Protein AF-A0A372JE73-F1 (afdb_monomer_lite)

InterPro domains:
  IPR000792 Transcription regulator LuxR, C-terminal [PF00196] (32-86)
  IPR000792 Transcription regulator LuxR, C-terminal [PR00038] (32-46)
  IPR000792 Transcription regulator LuxR, C-terminal [PR00038] (46-62)
  IPR000792 Transcription regulator LuxR, C-terminal [PR00038] (62-74)
  IPR000792 Transcription regulator LuxR, C-terminal [PS00622] (46-73)
  IPR000792 Transcription regulator LuxR, C-terminal [PS50043] (25-90)
  IPR000792 Transcription regulator LuxR, C-terminal [SM00421] (29-86)
  IPR000792 Transcription regulator LuxR, C-terminal [cd06170] (32-88)
  IPR016032 Signal transduction response regulator, C-terminal effector [SSF46894] (15-93)
  IPR036388 Winged helix-like DNA-binding domain superfamily [G3DSA:1.10.10.10] (5-90)
  IPR0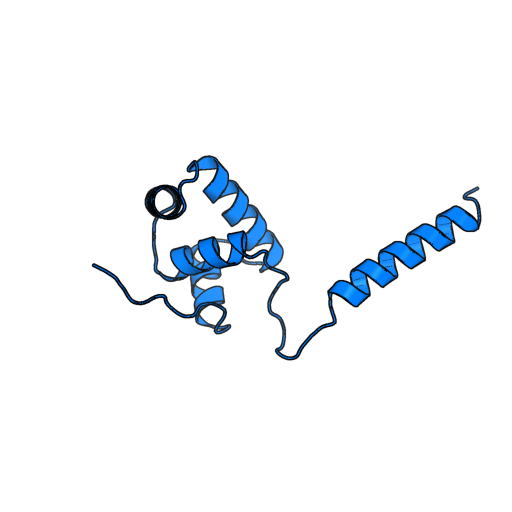39420 Transcriptional regulatory protein WalR-like [PTHR43214] (3-91)

Secondary structure (DSSP, 8-state):
---HHHHHHHHHHHHHHHHTT-SSSSTT-----HHHHHHHHHHHTT--HHHHHHHTT--HHHHHHHHHHHHHHHT-SSHHHHHHHHHHTT---------

Sequence (99 aa):
PFSPRALRRLVEQAVAARDARTAGPDASAPDLTDREREVLALVAAGLANAEIAARLHLGVTTVKTHLASLLTKTGCQNRVQLAVHAARNDLVDVLPDDR

Radius of gyration: 17.39 Å; chains: 1; bounding box: 32×27×60 Å

Organism: NCBI:txid2293572

Foldseek 3Di:
DDDPVVVVVVVVVVVVVVVVVDPDDDPDDFPDDPLLLLLLLVLLVVDDLVVSCVVVVHDSVVSVVSVVVQCVRNVPPDSVSSSVSCVVRVSYPNPPDPD

Structure (mmCIF, N/CA/C/O backbone):
data_AF-A0A372JE73-F1
#
_entry.id   AF-A0A372JE73-F1
#
loop_
_atom_site.group_PDB
_atom_site.id
_atom_site.type_symbol
_atom_site.label_atom_id
_atom_site.label_alt_id
_atom_site.label_comp_id
_atom_site.label_asym_id
_atom_site.label_entity_id
_atom_site.label_seq_id
_atom_site.pdbx_PDB_ins_code
_atom_site.Cartn_x
_atom_site.Cartn_y
_atom_site.Cartn_z
_atom_site.occupancy
_atom_site.B_iso_or_equiv
_atom_site.auth_seq_id
_atom_site.auth_comp_id
_atom_site.auth_asym_id
_atom_site.auth_atom_id
_atom_site.pdbx_PDB_model_num
ATOM 1 N N . PRO A 1 1 ? -14.773 13.310 36.669 1.00 55.00 1 PRO A N 1
ATOM 2 C CA . PRO A 1 1 ? -15.496 12.036 36.434 1.00 55.00 1 PRO A CA 1
ATOM 3 C C . PRO A 1 1 ? -16.273 12.097 35.111 1.00 55.00 1 PRO A C 1
ATOM 5 O O . PRO A 1 1 ? -17.041 13.029 34.893 1.00 55.00 1 PRO A O 1
ATOM 8 N N . PHE A 1 2 ? -15.997 11.173 34.190 1.00 48.78 2 PHE A N 1
ATOM 9 C CA . PHE A 1 2 ? -16.591 11.168 32.851 1.00 48.78 2 PHE A CA 1
ATOM 10 C C . PHE A 1 2 ? -18.109 10.948 32.912 1.00 48.78 2 PHE A C 1
ATOM 12 O O . PHE A 1 2 ? -18.599 10.123 33.680 1.00 48.78 2 PHE A O 1
ATOM 19 N N . SER A 1 3 ? -18.860 11.706 32.113 1.00 63.41 3 SER A N 1
ATOM 20 C CA . SER A 1 3 ? -20.322 11.653 32.093 1.00 63.41 3 SER A CA 1
ATOM 21 C C . SER A 1 3 ? -20.813 10.352 31.431 1.00 63.41 3 SER A C 1
ATOM 23 O O . SER A 1 3 ? -20.258 9.960 30.401 1.00 63.41 3 SER A O 1
ATOM 25 N N . PRO A 1 4 ? -21.902 9.720 31.910 1.00 62.09 4 PRO A N 1
ATOM 26 C CA . PRO A 1 4 ? -22.417 8.450 31.371 1.00 62.09 4 PRO A CA 1
ATOM 27 C C . PRO A 1 4 ? -22.703 8.466 29.860 1.00 62.09 4 PRO A C 1
ATOM 29 O O . PRO A 1 4 ? -22.587 7.452 29.176 1.00 62.09 4 PRO A O 1
ATOM 32 N N . ARG A 1 5 ? -23.033 9.641 29.309 1.00 52.59 5 ARG A N 1
ATOM 33 C CA . ARG A 1 5 ? -23.262 9.830 27.870 1.00 52.59 5 ARG A CA 1
ATOM 34 C C . ARG A 1 5 ? -21.981 9.811 27.031 1.00 52.59 5 ARG A C 1
ATOM 36 O O . ARG A 1 5 ? -22.028 9.369 25.888 1.00 52.59 5 ARG A O 1
ATOM 43 N N . ALA A 1 6 ? -20.851 10.244 27.591 1.00 59.50 6 ALA A N 1
ATOM 44 C CA . ALA A 1 6 ? -19.558 10.208 26.910 1.00 59.50 6 ALA A CA 1
ATOM 45 C C . ALA A 1 6 ? -19.032 8.770 26.802 1.00 59.50 6 ALA A C 1
ATOM 47 O O . ALA A 1 6 ? -18.542 8.371 25.749 1.00 59.50 6 ALA A O 1
ATOM 48 N N . LEU A 1 7 ? -19.229 7.968 27.856 1.00 62.88 7 LEU A N 1
ATOM 49 C CA . LEU A 1 7 ? -18.896 6.545 27.832 1.00 62.88 7 LEU A CA 1
ATOM 50 C C . LEU A 1 7 ? -19.745 5.793 26.798 1.00 62.88 7 LEU A C 1
ATOM 52 O O . LEU A 1 7 ? -19.213 5.021 26.008 1.00 62.88 7 LEU A O 1
ATOM 56 N N . ARG A 1 8 ? -21.052 6.073 26.745 1.00 60.88 8 ARG A N 1
ATOM 57 C CA . ARG A 1 8 ? -21.954 5.450 25.771 1.00 60.88 8 ARG A CA 1
ATOM 58 C C . ARG A 1 8 ? -21.578 5.783 24.325 1.00 60.88 8 AR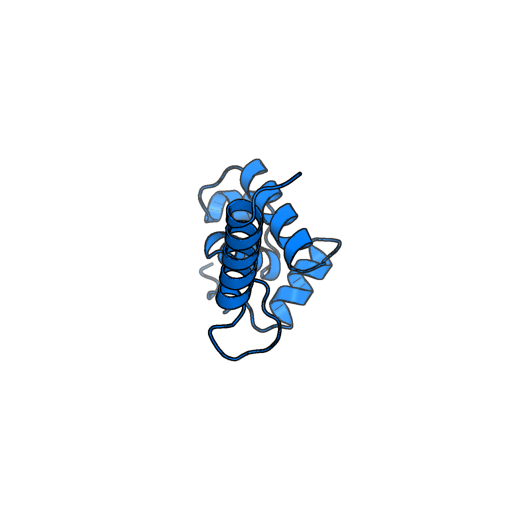G A C 1
ATOM 60 O O . ARG A 1 8 ? -21.538 4.873 23.509 1.00 60.88 8 ARG A O 1
ATOM 67 N N . ARG A 1 9 ? -21.210 7.037 24.027 1.00 58.44 9 ARG A N 1
ATOM 68 C CA . ARG A 1 9 ? -20.727 7.413 22.686 1.00 58.44 9 ARG A CA 1
ATOM 69 C C . ARG A 1 9 ? -19.439 6.698 22.292 1.00 58.44 9 ARG A C 1
ATOM 71 O O . ARG A 1 9 ? -19.312 6.304 21.142 1.00 58.44 9 ARG A O 1
ATOM 78 N N . LEU A 1 10 ? -18.507 6.506 23.226 1.00 64.25 10 LEU A N 1
ATOM 79 C CA . LEU A 1 10 ? -17.272 5.766 22.950 1.00 64.25 10 LEU A CA 1
ATOM 80 C C . LEU A 1 10 ? -17.545 4.284 22.676 1.00 64.25 10 LEU A C 1
ATOM 82 O O . LEU A 1 10 ? -16.923 3.706 21.791 1.00 64.25 10 LEU A O 1
ATOM 86 N N . VAL A 1 11 ? -18.503 3.683 23.384 1.00 68.81 11 VAL A N 1
ATOM 87 C CA . VAL A 1 11 ? -18.936 2.302 23.128 1.00 68.81 11 VAL A CA 1
ATOM 88 C C . VAL A 1 11 ? -19.666 2.197 21.787 1.00 68.81 11 VAL A C 1
ATOM 90 O O . VAL A 1 11 ? -19.348 1.311 21.006 1.00 68.81 11 VAL A O 1
ATOM 93 N N . GLU A 1 12 ? -20.576 3.121 21.471 1.00 62.06 12 GLU A N 1
ATOM 94 C CA . GLU A 1 12 ? -21.289 3.162 20.183 1.00 62.06 12 GLU A CA 1
ATOM 95 C C . GLU A 1 12 ? -20.316 3.363 19.004 1.00 62.06 12 GLU A C 1
ATOM 97 O O . GLU A 1 12 ? -20.426 2.673 17.994 1.00 62.06 12 GLU A O 1
ATOM 102 N N . GLN A 1 13 ? -19.295 4.217 19.154 1.00 57.66 13 GLN A N 1
ATOM 103 C CA . GLN A 1 13 ? -18.222 4.378 18.163 1.00 57.66 13 GLN A CA 1
ATOM 104 C C . GLN A 1 13 ? -17.324 3.136 18.057 1.00 57.66 13 GLN A C 1
ATOM 106 O O . GLN A 1 13 ? -16.923 2.762 16.956 1.00 57.66 13 GLN A O 1
ATOM 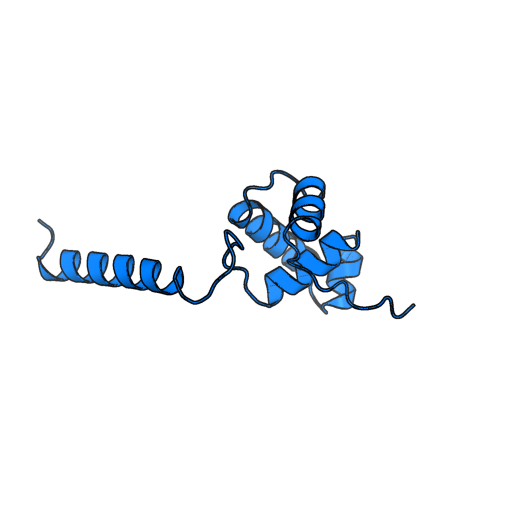111 N N . ALA A 1 14 ? -17.031 2.464 19.173 1.00 55.25 14 ALA A N 1
ATOM 112 C CA . ALA A 1 14 ? -16.243 1.233 19.179 1.00 55.25 14 ALA A CA 1
ATOM 113 C C . ALA A 1 14 ? -16.999 0.040 18.571 1.00 55.25 14 ALA A C 1
ATOM 115 O O . ALA A 1 14 ? -16.371 -0.827 17.964 1.00 55.25 14 ALA A O 1
ATOM 116 N N . VAL A 1 15 ? -18.327 -0.004 18.712 1.00 56.62 15 VAL A N 1
ATOM 117 C CA . VAL A 1 15 ? -19.196 -1.016 18.095 1.00 56.62 15 VAL A CA 1
ATOM 118 C C . VAL A 1 15 ? -19.386 -0.729 16.603 1.00 56.62 15 VAL A C 1
ATOM 120 O O . VAL A 1 15 ? -19.204 -1.639 15.807 1.00 56.62 15 VAL A O 1
ATOM 123 N N . ALA A 1 16 ? -19.574 0.527 16.186 1.00 53.50 16 ALA A N 1
ATOM 124 C CA . ALA A 1 16 ? -19.605 0.889 14.762 1.00 53.50 16 ALA A CA 1
ATOM 125 C C . ALA A 1 16 ? -18.269 0.590 14.044 1.00 53.50 16 ALA A C 1
ATOM 127 O O . ALA A 1 16 ? -18.254 0.087 12.923 1.00 53.50 16 ALA A O 1
ATOM 128 N N . ALA A 1 17 ? -17.133 0.796 14.721 1.00 51.34 17 ALA A N 1
ATOM 129 C CA . ALA A 1 17 ? -15.814 0.366 14.243 1.00 51.34 17 ALA A CA 1
ATOM 130 C C . ALA A 1 17 ? -15.604 -1.167 14.293 1.00 51.34 17 ALA A C 1
ATOM 132 O O . ALA A 1 17 ? -14.601 -1.685 13.797 1.00 51.34 17 ALA A O 1
ATOM 133 N N . ARG A 1 18 ? -16.493 -1.926 14.946 1.00 45.25 18 ARG A N 1
ATOM 134 C CA . ARG A 1 18 ? -16.541 -3.398 14.875 1.00 45.25 18 ARG A CA 1
ATOM 135 C C . ARG A 1 18 ? -17.466 -3.878 13.760 1.00 45.25 18 ARG A C 1
ATOM 137 O O . ARG A 1 18 ? -17.092 -4.837 13.106 1.00 45.25 18 ARG A O 1
ATOM 144 N N . ASP A 1 19 ? -18.569 -3.191 13.486 1.00 38.19 19 ASP A N 1
ATOM 145 C CA . ASP A 1 19 ? -19.500 -3.573 12.415 1.00 38.19 19 ASP A CA 1
ATOM 146 C C . ASP A 1 19 ? -18.971 -3.251 11.005 1.00 38.19 19 ASP A C 1
ATOM 148 O O . ASP A 1 19 ? -19.234 -3.994 10.064 1.00 38.19 19 ASP A O 1
ATOM 152 N N . ALA A 1 20 ? -18.107 -2.239 10.851 1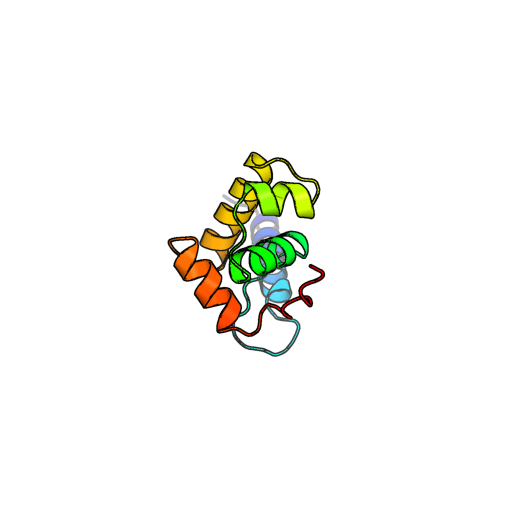.00 46.03 20 ALA A N 1
ATOM 153 C CA . ALA A 1 20 ? -17.333 -2.051 9.614 1.00 46.03 20 ALA A CA 1
ATOM 154 C C . ALA A 1 20 ? -16.310 -3.184 9.349 1.00 46.03 20 ALA A C 1
ATOM 156 O O . ALA A 1 20 ? -15.775 -3.282 8.252 1.00 46.03 20 ALA A O 1
ATOM 157 N N . ARG A 1 21 ? -16.042 -4.061 10.334 1.00 44.44 21 ARG A N 1
ATOM 158 C CA . ARG A 1 21 ? -15.155 -5.233 10.194 1.00 44.44 21 ARG A CA 1
ATOM 159 C C . ARG A 1 21 ? -15.885 -6.531 9.816 1.00 44.44 21 ARG A C 1
ATOM 161 O O . ARG A 1 21 ? -15.218 -7.557 9.728 1.00 44.44 21 ARG A O 1
ATOM 168 N N . THR A 1 22 ? -17.210 -6.540 9.630 1.00 37.78 22 THR A N 1
ATOM 169 C CA . THR A 1 22 ? -17.988 -7.800 9.559 1.00 37.78 22 THR A CA 1
ATOM 170 C C . THR A 1 22 ? -18.901 -7.977 8.337 1.00 37.78 22 THR A C 1
ATOM 172 O O . THR A 1 22 ? -19.739 -8.878 8.344 1.00 37.78 22 THR A O 1
ATOM 175 N N . ALA A 1 23 ? -18.726 -7.228 7.244 1.00 41.88 23 ALA A N 1
ATOM 176 C CA . ALA A 1 23 ? -19.482 -7.467 6.007 1.00 41.88 23 ALA A CA 1
ATOM 177 C C . ALA A 1 23 ? -18.688 -8.275 4.950 1.00 41.88 23 ALA A C 1
ATOM 179 O O . ALA A 1 23 ? -17.956 -7.698 4.155 1.00 41.88 23 ALA A O 1
ATOM 180 N N . GLY A 1 24 ? -18.916 -9.597 4.895 1.00 35.88 24 GLY A N 1
ATOM 181 C CA . GLY A 1 24 ? -18.731 -10.437 3.690 1.00 35.88 24 GLY A CA 1
ATOM 182 C C . GLY A 1 24 ? -17.529 -11.403 3.679 1.00 35.88 24 GLY A C 1
ATOM 183 O O . GLY A 1 24 ? -16.491 -11.068 4.236 1.00 35.88 24 GLY A O 1
ATOM 184 N N . PRO A 1 25 ? -17.661 -12.618 3.101 1.00 45.88 25 PRO A N 1
ATOM 185 C CA . PRO A 1 25 ? -16.876 -13.790 3.474 1.00 45.88 25 PRO A CA 1
ATOM 186 C C . PRO A 1 25 ? -15.626 -13.952 2.607 1.00 45.88 25 PRO A C 1
ATOM 188 O O . PRO A 1 25 ? -15.731 -14.395 1.477 1.00 45.88 25 PRO A O 1
ATOM 191 N N . ASP A 1 26 ? -14.460 -13.630 3.157 1.00 40.16 26 ASP A N 1
ATOM 192 C CA . ASP A 1 26 ? -13.221 -14.389 2.967 1.00 40.16 26 ASP A CA 1
ATOM 193 C C . ASP A 1 26 ? -12.208 -13.915 4.015 1.00 40.16 26 ASP A C 1
ATOM 195 O O . ASP A 1 26 ? -12.117 -12.737 4.367 1.00 40.16 26 ASP A O 1
ATOM 199 N N . ALA A 1 27 ? -11.517 -14.862 4.633 1.00 42.47 27 ALA A N 1
ATOM 200 C CA . ALA A 1 27 ? -10.701 -14.617 5.808 1.00 42.47 27 ALA A CA 1
ATOM 201 C C . ALA A 1 27 ? -9.564 -13.603 5.543 1.00 42.47 27 ALA A C 1
ATOM 203 O O . ALA A 1 27 ? -8.724 -13.805 4.676 1.00 42.47 27 ALA A O 1
ATOM 204 N N . SER A 1 28 ? -9.465 -12.574 6.394 1.00 46.56 28 SER A N 1
ATOM 205 C CA . SER A 1 28 ? -8.243 -11.774 6.619 1.00 46.56 28 SER A CA 1
ATOM 206 C C . SER A 1 28 ? -7.721 -10.870 5.488 1.00 46.56 28 SER A C 1
ATOM 208 O O . SER A 1 28 ? -6.536 -10.540 5.474 1.00 46.56 28 SER A O 1
ATOM 210 N N . ALA A 1 29 ? -8.569 -10.348 4.602 1.00 54.19 29 ALA A N 1
ATOM 211 C CA . ALA A 1 29 ? -8.167 -9.176 3.820 1.00 54.19 29 ALA A CA 1
ATOM 212 C C . ALA A 1 29 ? -8.198 -7.919 4.723 1.00 54.19 29 ALA A C 1
ATOM 214 O O . ALA A 1 29 ? -9.252 -7.610 5.284 1.00 54.19 29 ALA A O 1
ATOM 215 N N . PRO A 1 30 ? -7.085 -7.181 4.916 1.00 59.62 30 PRO A N 1
ATOM 216 C CA . PRO A 1 30 ? -7.135 -5.898 5.610 1.00 59.62 30 PRO A CA 1
ATOM 217 C C . PRO A 1 30 ? -8.100 -4.948 4.894 1.00 59.62 30 PRO A C 1
ATOM 219 O O . PRO A 1 30 ? -8.259 -5.021 3.676 1.00 59.62 30 PRO A O 1
ATOM 222 N N . ASP A 1 31 ? -8.735 -4.046 5.644 1.00 70.19 31 ASP A N 1
ATOM 223 C CA . ASP A 1 31 ? -9.666 -3.060 5.089 1.00 70.19 31 ASP A CA 1
ATOM 224 C C . ASP A 1 31 ? -8.890 -1.989 4.294 1.00 70.19 31 ASP A C 1
ATOM 226 O O . ASP A 1 31 ? -8.455 -0.939 4.797 1.00 70.19 31 ASP A O 1
ATOM 230 N N . LEU A 1 32 ? -8.575 -2.354 3.052 1.00 78.19 32 LEU A N 1
ATOM 231 C CA . LEU A 1 32 ? -7.870 -1.535 2.083 1.00 78.19 32 LEU A CA 1
ATOM 232 C C . LEU A 1 32 ? -8.883 -0.699 1.309 1.00 78.19 32 LEU A C 1
ATOM 234 O O . LEU A 1 32 ? -9.831 -1.231 0.726 1.00 78.19 32 LEU A O 1
ATOM 238 N N . THR A 1 33 ? -8.626 0.604 1.260 1.00 80.31 33 THR A N 1
ATOM 239 C CA . THR A 1 33 ? -9.318 1.527 0.357 1.00 80.31 33 THR A CA 1
ATOM 240 C C . THR A 1 33 ? -9.053 1.145 -1.098 1.00 80.31 33 THR A C 1
ATOM 242 O O . THR A 1 33 ? -8.025 0.531 -1.395 1.00 80.31 33 THR A O 1
ATOM 245 N N . ASP A 1 34 ? -9.922 1.560 -2.022 1.00 77.94 34 ASP A N 1
ATOM 246 C CA . ASP A 1 34 ? -9.744 1.299 -3.460 1.00 77.94 34 ASP A CA 1
ATOM 247 C C . ASP A 1 34 ? -8.356 1.732 -3.939 1.00 77.94 34 ASP A C 1
ATOM 249 O O . ASP A 1 34 ? -7.645 0.990 -4.613 1.00 77.94 34 ASP A O 1
ATOM 253 N N . ARG A 1 35 ? -7.901 2.892 -3.454 1.00 81.31 35 ARG A N 1
ATOM 254 C CA . ARG A 1 35 ? -6.591 3.437 -3.796 1.00 81.31 35 ARG A CA 1
ATOM 255 C C . ARG A 1 35 ? -5.426 2.600 -3.280 1.00 81.31 35 ARG A C 1
ATOM 257 O O . ARG A 1 35 ? -4.409 2.453 -3.952 1.00 81.31 35 ARG A O 1
ATOM 264 N N . GLU A 1 36 ? -5.552 2.064 -2.073 1.00 84.75 36 GLU A N 1
ATOM 265 C CA . GLU A 1 36 ? -4.555 1.158 -1.505 1.00 84.75 36 GLU A CA 1
ATOM 266 C C . GLU A 1 36 ? -4.530 -0.177 -2.251 1.00 84.75 36 GLU A C 1
ATOM 268 O O . GLU A 1 36 ? -3.448 -0.728 -2.431 1.00 84.75 36 GLU A O 1
ATOM 273 N N . ARG A 1 37 ? -5.680 -0.666 -2.732 1.00 86.50 37 ARG A N 1
ATOM 274 C CA . ARG A 1 37 ? -5.760 -1.873 -3.570 1.00 86.50 37 ARG A CA 1
ATOM 275 C C . ARG A 1 37 ? -5.067 -1.665 -4.912 1.00 86.50 37 ARG A C 1
ATOM 277 O O . ARG A 1 37 ? -4.244 -2.492 -5.281 1.00 86.50 37 ARG A O 1
ATOM 284 N N . GLU A 1 38 ? -5.307 -0.539 -5.586 1.00 87.06 38 GLU A N 1
ATOM 285 C CA . GLU A 1 38 ? -4.604 -0.187 -6.830 1.00 87.06 38 GLU A CA 1
ATOM 286 C C . GLU A 1 38 ? -3.083 -0.123 -6.625 1.00 87.06 38 GLU A C 1
ATOM 288 O O . GLU A 1 38 ? -2.311 -0.687 -7.399 1.00 87.06 38 GLU A O 1
ATOM 293 N N . VAL A 1 39 ? -2.624 0.538 -5.557 1.00 89.75 39 VAL A N 1
ATOM 294 C CA . VAL A 1 39 ? -1.188 0.610 -5.245 1.00 89.75 39 VAL A CA 1
ATOM 295 C C . VAL A 1 39 ? -0.635 -0.780 -4.925 1.00 89.75 39 VAL A C 1
ATOM 297 O O . VAL A 1 39 ? 0.432 -1.135 -5.422 1.00 89.75 39 VAL A O 1
ATOM 300 N N . LEU A 1 40 ? -1.346 -1.578 -4.125 1.00 90.00 40 LEU A N 1
ATOM 301 C CA . LEU A 1 40 ? -0.948 -2.941 -3.777 1.00 90.00 40 LEU A CA 1
ATOM 302 C C . LEU A 1 40 ? -0.839 -3.832 -5.020 1.00 90.00 40 LEU A C 1
ATOM 304 O O . LEU A 1 40 ? 0.112 -4.605 -5.123 1.00 90.00 40 LEU A O 1
ATOM 308 N N . ALA A 1 41 ? -1.755 -3.669 -5.974 1.00 88.94 41 ALA A N 1
ATOM 309 C CA . ALA A 1 41 ? -1.759 -4.388 -7.237 1.00 88.94 41 ALA A CA 1
ATOM 310 C C . ALA A 1 41 ? -0.491 -4.130 -8.051 1.00 88.94 41 ALA A C 1
ATOM 312 O O . ALA A 1 41 ? 0.210 -5.054 -8.464 1.00 88.94 41 ALA A O 1
ATOM 313 N N . LEU A 1 42 ? -0.144 -2.855 -8.217 1.00 91.00 42 LEU A N 1
ATOM 314 C CA . LEU A 1 42 ? 1.040 -2.460 -8.973 1.00 91.00 42 LEU A CA 1
ATOM 315 C C . LEU A 1 42 ? 2.341 -2.834 -8.248 1.00 91.00 42 LEU A C 1
ATOM 317 O O . LEU A 1 42 ? 3.343 -3.152 -8.887 1.00 91.00 42 LEU A O 1
ATOM 321 N N . VAL A 1 43 ? 2.331 -2.849 -6.912 1.00 91.12 43 VAL A N 1
ATOM 322 C CA . VAL A 1 43 ? 3.446 -3.374 -6.109 1.00 91.12 43 VAL A CA 1
ATOM 323 C C . VAL A 1 43 ? 3.610 -4.880 -6.314 1.00 91.12 43 VAL A C 1
ATOM 325 O O . VAL A 1 43 ? 4.746 -5.340 -6.440 1.00 91.12 43 VAL A O 1
ATOM 328 N N . ALA A 1 44 ? 2.511 -5.637 -6.373 1.00 90.50 44 ALA A N 1
ATOM 329 C CA . ALA A 1 44 ? 2.523 -7.071 -6.660 1.00 90.50 44 ALA A CA 1
ATOM 330 C C . ALA A 1 44 ? 3.051 -7.366 -8.073 1.00 90.50 44 ALA A C 1
ATOM 332 O O . ALA A 1 44 ? 3.820 -8.307 -8.252 1.00 90.50 44 ALA A O 1
ATOM 333 N N . ALA A 1 45 ? 2.733 -6.501 -9.040 1.00 88.81 45 ALA A N 1
ATOM 334 C CA . ALA A 1 45 ? 3.283 -6.530 -10.396 1.00 88.81 45 ALA A CA 1
ATOM 335 C C . ALA A 1 45 ? 4.762 -6.086 -10.484 1.00 88.81 45 ALA A C 1
ATOM 337 O O . ALA A 1 45 ? 5.362 -6.121 -11.554 1.00 88.81 45 ALA A O 1
ATOM 338 N N . GLY A 1 46 ? 5.379 -5.680 -9.368 1.00 91.25 46 GLY A N 1
ATOM 339 C CA . GLY A 1 46 ? 6.809 -5.373 -9.295 1.00 91.25 46 GLY A CA 1
ATOM 340 C C . GLY A 1 46 ? 7.194 -3.940 -9.667 1.00 91.25 46 GLY A C 1
ATOM 341 O O . GLY A 1 46 ? 8.385 -3.622 -9.643 1.00 91.25 46 GLY A O 1
ATOM 342 N N . LEU A 1 47 ? 6.232 -3.051 -9.932 1.00 93.19 47 LEU A N 1
ATOM 343 C CA . LEU A 1 47 ? 6.519 -1.677 -10.355 1.00 93.19 47 LEU A CA 1
ATOM 344 C C . LEU A 1 47 ? 7.248 -0.878 -9.262 1.00 93.19 47 LEU A C 1
ATOM 346 O O . LEU A 1 47 ? 7.049 -1.057 -8.053 1.00 93.19 47 LEU A O 1
ATOM 350 N N . ALA A 1 48 ? 8.109 0.047 -9.677 1.00 93.12 48 ALA A N 1
ATOM 351 C CA . ALA A 1 48 ? 8.732 1.029 -8.803 1.00 93.12 48 ALA A CA 1
ATOM 352 C C . ALA A 1 48 ? 7.769 2.181 -8.475 1.00 93.12 48 ALA A C 1
ATOM 354 O O . ALA A 1 48 ? 6.854 2.500 -9.228 1.00 93.12 48 ALA A O 1
ATOM 355 N N . ASN A 1 49 ? 8.012 2.888 -7.367 1.00 91.12 49 ASN A N 1
ATOM 356 C CA . ASN A 1 49 ? 7.131 3.974 -6.916 1.00 91.12 49 ASN A CA 1
ATOM 357 C C . ASN A 1 49 ? 6.941 5.086 -7.962 1.00 91.12 49 ASN A C 1
ATOM 359 O O . ASN A 1 49 ? 5.897 5.726 -7.965 1.00 91.12 49 ASN A O 1
ATOM 363 N N . ALA A 1 50 ? 7.942 5.332 -8.814 1.00 91.44 50 ALA A N 1
ATOM 364 C CA . ALA A 1 50 ? 7.850 6.306 -9.901 1.00 91.44 50 ALA A CA 1
ATOM 365 C C . ALA A 1 50 ? 6.906 5.836 -11.021 1.00 91.44 50 ALA A C 1
ATOM 367 O O . ALA A 1 50 ? 6.119 6.629 -11.526 1.00 91.44 50 ALA A O 1
ATOM 368 N N . GLU A 1 51 ? 6.934 4.546 -11.356 1.00 91.94 51 GLU A N 1
ATOM 369 C CA . GLU A 1 51 ? 6.044 3.940 -12.353 1.00 91.94 51 GLU A CA 1
ATOM 370 C C . GLU A 1 51 ? 4.609 3.879 -11.825 1.00 91.94 51 GLU A C 1
ATOM 372 O O . GLU A 1 51 ? 3.675 4.257 -12.525 1.00 91.94 51 GLU A O 1
ATOM 377 N N . ILE A 1 52 ? 4.437 3.511 -10.550 1.00 89.75 52 ILE A N 1
ATOM 378 C CA . ILE A 1 52 ? 3.142 3.555 -9.856 1.00 89.75 52 ILE A CA 1
ATOM 379 C C . ILE A 1 52 ? 2.591 4.984 -9.845 1.00 89.75 52 ILE A C 1
ATOM 381 O O . ILE A 1 52 ? 1.426 5.204 -10.159 1.00 89.75 52 ILE A O 1
ATOM 385 N N . ALA A 1 53 ? 3.430 5.966 -9.506 1.00 86.31 53 ALA A N 1
ATOM 386 C CA . ALA A 1 53 ? 3.052 7.374 -9.496 1.00 86.31 53 ALA A CA 1
ATOM 387 C C . ALA A 1 53 ? 2.590 7.845 -10.882 1.00 86.31 53 ALA A C 1
ATOM 389 O O . ALA A 1 53 ? 1.546 8.483 -10.985 1.00 86.31 53 ALA A O 1
ATOM 390 N N . ALA A 1 54 ? 3.314 7.479 -11.942 1.00 90.81 54 ALA A N 1
ATOM 391 C CA . ALA A 1 54 ? 2.935 7.807 -13.312 1.00 90.81 54 ALA A CA 1
ATOM 392 C C . ALA A 1 54 ? 1.604 7.154 -13.716 1.00 90.81 54 ALA A C 1
ATOM 394 O O . ALA A 1 54 ? 0.717 7.841 -14.218 1.00 90.81 54 ALA A O 1
ATOM 395 N N . ARG A 1 55 ? 1.440 5.854 -13.443 1.00 89.56 55 ARG A N 1
ATOM 396 C CA . ARG A 1 55 ? 0.262 5.065 -13.840 1.00 89.56 55 ARG A CA 1
ATOM 397 C C . ARG A 1 55 ? -1.006 5.475 -13.092 1.00 89.56 55 ARG A C 1
ATOM 399 O O . ARG A 1 55 ? -2.095 5.413 -13.642 1.00 89.56 55 ARG A O 1
ATOM 406 N N . LEU A 1 56 ? -0.855 5.921 -11.846 1.00 84.12 56 LEU A N 1
ATOM 407 C CA . LEU A 1 56 ? -1.955 6.383 -11.004 1.00 84.12 56 LEU A CA 1
ATOM 408 C C . LEU A 1 56 ? -2.137 7.910 -11.025 1.00 84.12 56 LEU A C 1
ATOM 410 O O . LEU A 1 56 ? -3.003 8.415 -10.313 1.00 84.12 56 LEU A O 1
ATOM 414 N N . HIS A 1 57 ? -1.335 8.653 -11.795 1.00 84.81 57 HIS A N 1
ATOM 415 C CA . HIS A 1 57 ? -1.321 10.122 -11.811 1.00 84.81 57 HIS A CA 1
ATOM 416 C C . HIS A 1 57 ? -1.161 10.753 -10.410 1.00 84.81 57 HIS A C 1
ATOM 418 O O . HIS A 1 57 ? -1.847 11.706 -10.042 1.00 84.81 57 HIS A O 1
ATOM 424 N N . LEU A 1 58 ? -0.248 10.203 -9.607 1.00 85.38 58 LEU A N 1
ATOM 425 C CA . LEU A 1 58 ? 0.088 10.664 -8.259 1.00 85.38 58 LEU A CA 1
ATOM 426 C C . LEU A 1 58 ? 1.508 11.228 -8.183 1.00 85.38 58 LEU A C 1
ATOM 428 O O . LEU A 1 58 ? 2.360 10.964 -9.024 1.00 85.38 58 LEU A O 1
ATOM 432 N N . GLY A 1 59 ? 1.803 11.945 -7.097 1.00 83.50 59 GLY A N 1
ATOM 433 C CA . GLY A 1 59 ? 3.182 12.220 -6.703 1.00 83.50 59 GLY A CA 1
ATOM 434 C C . GLY A 1 59 ? 3.849 10.990 -6.076 1.00 83.50 59 GLY A C 1
ATOM 435 O O . GLY A 1 59 ? 3.219 10.240 -5.328 1.00 83.50 59 GLY A O 1
ATOM 436 N N . VAL A 1 60 ? 5.157 10.818 -6.292 1.00 89.62 60 VAL A N 1
ATOM 437 C CA . VAL A 1 60 ? 5.951 9.721 -5.690 1.00 89.62 60 VAL A CA 1
ATOM 438 C C . VAL A 1 60 ? 5.856 9.716 -4.159 1.00 89.62 60 VAL A C 1
ATOM 440 O O . VAL A 1 60 ? 5.815 8.655 -3.536 1.00 89.62 60 VAL A O 1
ATOM 443 N N . THR A 1 61 ? 5.791 10.895 -3.535 1.00 83.56 61 THR A N 1
ATOM 444 C CA . THR A 1 61 ? 5.591 11.035 -2.084 1.00 83.56 61 THR A CA 1
ATOM 445 C C . THR A 1 61 ? 4.243 10.466 -1.645 1.00 83.56 61 THR A C 1
ATOM 447 O O . THR A 1 61 ? 4.188 9.746 -0.654 1.00 83.56 61 THR A O 1
ATOM 450 N N . THR A 1 62 ? 3.176 10.699 -2.412 1.00 83.88 62 THR A N 1
ATOM 451 C CA . THR A 1 62 ? 1.841 10.147 -2.142 1.00 83.88 62 THR A CA 1
ATOM 452 C C . THR A 1 62 ? 1.843 8.621 -2.224 1.00 83.88 62 THR A C 1
ATOM 454 O O . THR A 1 62 ? 1.305 7.956 -1.343 1.00 83.88 62 THR A O 1
ATOM 457 N N . VAL A 1 63 ? 2.533 8.047 -3.216 1.00 88.25 63 VAL A N 1
ATOM 458 C CA . VAL A 1 63 ? 2.709 6.586 -3.327 1.00 88.25 63 VAL A CA 1
ATOM 459 C C . VAL A 1 63 ? 3.443 6.017 -2.110 1.00 88.25 63 VAL A C 1
ATOM 461 O O . VAL A 1 63 ? 3.036 4.990 -1.570 1.00 88.25 63 VAL A O 1
ATOM 464 N N . LYS A 1 64 ? 4.494 6.692 -1.625 1.00 85.75 64 LYS A N 1
ATOM 465 C CA . LYS A 1 64 ? 5.201 6.286 -0.396 1.00 85.75 64 LYS A CA 1
ATOM 466 C C . LYS A 1 64 ? 4.285 6.302 0.831 1.00 85.75 64 LYS A C 1
ATOM 468 O O . LYS A 1 64 ? 4.379 5.392 1.650 1.00 85.75 64 LYS A O 1
ATOM 473 N N . THR A 1 65 ? 3.391 7.285 0.941 1.00 87.38 65 THR A N 1
ATOM 474 C CA . THR A 1 65 ? 2.390 7.335 2.016 1.00 87.38 65 THR A CA 1
ATOM 475 C C . THR A 1 65 ? 1.437 6.144 1.941 1.00 87.38 65 THR A C 1
ATOM 477 O O . THR A 1 65 ? 1.258 5.457 2.943 1.00 87.38 65 THR A O 1
ATOM 480 N N . HIS A 1 66 ? 0.900 5.829 0.757 1.00 86.00 66 HIS A N 1
ATOM 481 C CA . HIS A 1 66 ? 0.046 4.650 0.574 1.00 86.00 66 HIS A CA 1
ATOM 482 C C . HIS A 1 66 ? 0.776 3.343 0.909 1.00 86.00 66 HIS A C 1
ATOM 484 O O . HIS A 1 66 ? 0.215 2.490 1.588 1.00 86.00 66 HIS A O 1
ATOM 490 N N . LEU A 1 67 ? 2.046 3.203 0.514 1.00 90.44 67 LEU A N 1
ATOM 491 C CA . LEU A 1 67 ? 2.890 2.064 0.889 1.00 90.44 67 LEU A CA 1
ATOM 492 C C . LEU A 1 67 ? 3.065 1.942 2.409 1.00 90.44 67 LEU A C 1
ATOM 494 O O . LEU A 1 67 ? 2.959 0.843 2.941 1.00 90.44 67 LEU A O 1
ATOM 498 N N . ALA A 1 68 ? 3.303 3.043 3.124 1.00 88.50 68 ALA A N 1
ATOM 499 C CA . ALA A 1 68 ? 3.435 3.019 4.582 1.00 88.50 68 ALA A CA 1
ATOM 500 C C . ALA A 1 68 ? 2.128 2.591 5.275 1.00 88.50 68 ALA A C 1
ATOM 502 O O . ALA A 1 68 ? 2.153 1.787 6.213 1.00 88.50 68 ALA A O 1
ATOM 503 N N . SER A 1 69 ? 0.982 3.072 4.783 1.00 84.31 69 SER A N 1
ATOM 504 C CA . SER A 1 69 ? -0.338 2.640 5.253 1.00 84.31 69 SER A CA 1
ATOM 505 C C . SER A 1 69 ? -0.584 1.160 4.956 1.00 84.31 69 SER A C 1
ATOM 507 O O . SER A 1 69 ? -0.990 0.428 5.853 1.00 84.31 69 SER A O 1
ATOM 509 N N . LEU A 1 70 ? -0.251 0.691 3.750 1.00 88.69 70 LEU A N 1
ATOM 510 C CA . LEU A 1 70 ? -0.355 -0.715 3.352 1.00 88.69 70 LEU A CA 1
ATOM 511 C C . LEU A 1 70 ? 0.490 -1.634 4.234 1.00 88.69 70 LEU A C 1
ATOM 513 O O . LEU A 1 70 ? -0.020 -2.636 4.727 1.00 88.69 70 LEU A O 1
ATOM 517 N N . LEU A 1 71 ? 1.757 -1.294 4.475 1.00 88.38 71 LEU A N 1
ATOM 518 C CA . LEU A 1 71 ? 2.643 -2.055 5.363 1.00 88.38 71 LEU A CA 1
ATOM 519 C C . LEU A 1 71 ? 2.072 -2.133 6.784 1.00 88.38 71 LEU A C 1
ATOM 521 O O . LEU A 1 71 ? 2.025 -3.207 7.375 1.00 88.38 71 LEU A O 1
ATOM 525 N N . THR A 1 72 ? 1.545 -1.017 7.292 1.00 86.25 72 THR A N 1
ATOM 526 C CA . THR A 1 72 ? 0.907 -0.963 8.615 1.00 86.25 72 THR A CA 1
ATOM 527 C C . THR A 1 72 ? -0.350 -1.835 8.678 1.00 86.25 72 THR A C 1
ATOM 529 O O . THR A 1 72 ? -0.530 -2.588 9.631 1.00 86.25 72 THR A O 1
ATOM 532 N N . LYS A 1 73 ? -1.212 -1.765 7.658 1.00 84.69 73 LYS A N 1
ATOM 533 C CA . LYS A 1 73 ? -2.485 -2.500 7.600 1.00 84.69 73 LYS A CA 1
ATOM 534 C C . LYS A 1 73 ? -2.308 -4.001 7.363 1.00 84.69 73 LYS A C 1
ATOM 536 O O . LYS A 1 73 ? -3.087 -4.789 7.882 1.00 84.69 73 LYS A O 1
ATOM 541 N N . THR A 1 74 ? -1.301 -4.391 6.586 1.00 84.44 74 THR A N 1
ATOM 542 C CA . THR A 1 74 ? -0.997 -5.798 6.258 1.00 84.44 74 THR A CA 1
ATOM 543 C C . THR A 1 74 ? -0.033 -6.448 7.253 1.00 84.44 74 THR A C 1
ATOM 545 O O . THR A 1 74 ? 0.202 -7.649 7.181 1.00 84.44 74 THR A O 1
ATOM 548 N N . GLY A 1 75 ? 0.580 -5.668 8.151 1.00 85.94 75 GLY A N 1
ATOM 549 C CA . GLY A 1 75 ? 1.640 -6.142 9.046 1.00 85.94 75 GLY A CA 1
ATOM 550 C C . GLY A 1 75 ? 2.953 -6.495 8.334 1.00 85.94 75 GLY A C 1
ATOM 551 O O . GLY A 1 75 ? 3.848 -7.079 8.945 1.00 85.94 75 GLY A O 1
ATOM 552 N N . CYS A 1 76 ? 3.090 -6.158 7.048 1.00 89.56 76 CYS A N 1
ATOM 553 C CA . CYS A 1 76 ? 4.310 -6.391 6.285 1.00 89.56 76 CYS A CA 1
ATOM 554 C C . CYS A 1 76 ? 5.407 -5.402 6.698 1.00 89.56 76 CYS A C 1
ATOM 556 O O . CYS A 1 76 ? 5.158 -4.218 6.905 1.00 89.56 76 CYS A O 1
ATOM 558 N N . GLN A 1 77 ? 6.653 -5.868 6.753 1.00 89.50 77 GLN A N 1
ATOM 559 C CA . GLN A 1 77 ? 7.793 -5.038 7.163 1.00 89.50 77 GLN A CA 1
ATOM 560 C C . GLN A 1 77 ? 8.479 -4.344 5.984 1.00 89.50 77 GLN A C 1
ATOM 562 O O . GLN A 1 77 ? 9.199 -3.364 6.163 1.00 89.50 77 GLN A O 1
ATOM 567 N N . ASN A 1 78 ? 8.297 -4.856 4.764 1.00 91.00 78 ASN A N 1
ATOM 568 C CA . ASN A 1 78 ? 8.906 -4.288 3.567 1.00 91.00 78 ASN A CA 1
ATOM 569 C C . ASN A 1 78 ? 8.073 -4.562 2.307 1.00 91.00 78 ASN A C 1
ATOM 571 O O . ASN A 1 78 ? 7.159 -5.387 2.304 1.00 91.00 78 ASN A O 1
ATOM 575 N N . ARG A 1 79 ? 8.419 -3.873 1.210 1.00 91.31 79 ARG A N 1
ATOM 576 C CA . ARG A 1 79 ? 7.703 -3.983 -0.072 1.00 91.31 79 ARG A CA 1
ATOM 577 C C . ARG A 1 79 ? 7.691 -5.397 -0.654 1.00 91.31 79 ARG A C 1
ATOM 579 O O . ARG A 1 79 ? 6.755 -5.742 -1.357 1.00 91.31 79 ARG A O 1
ATOM 586 N N . VAL A 1 80 ? 8.727 -6.195 -0.387 1.00 90.94 80 VAL A N 1
ATOM 587 C CA . VAL A 1 80 ? 8.833 -7.564 -0.910 1.00 90.94 80 VAL A CA 1
ATOM 588 C C . VAL A 1 80 ? 7.823 -8.451 -0.195 1.00 90.94 80 VAL A C 1
ATOM 590 O O . VAL A 1 80 ? 7.059 -9.154 -0.844 1.00 90.94 80 VAL A O 1
ATOM 593 N N . GLN A 1 81 ? 7.752 -8.353 1.135 1.00 89.94 81 GLN A N 1
ATOM 594 C CA . GLN A 1 81 ? 6.717 -9.017 1.925 1.00 89.94 81 GLN A CA 1
ATOM 595 C C . GLN A 1 81 ? 5.321 -8.566 1.496 1.00 89.94 81 GLN A C 1
ATOM 597 O O . GLN A 1 81 ? 4.444 -9.408 1.355 1.00 89.94 81 GLN A O 1
ATOM 602 N N . LEU A 1 82 ? 5.136 -7.273 1.217 1.00 89.00 82 LEU A N 1
ATOM 603 C CA . LEU A 1 82 ? 3.861 -6.732 0.751 1.00 89.00 82 LEU A CA 1
ATOM 604 C C . LEU A 1 82 ? 3.445 -7.291 -0.622 1.00 89.00 82 LEU A C 1
ATOM 606 O O . LEU A 1 82 ? 2.296 -7.686 -0.793 1.00 89.00 82 LEU A O 1
ATOM 610 N N . ALA A 1 83 ? 4.375 -7.380 -1.576 1.00 88.88 83 ALA A N 1
ATOM 611 C CA . ALA A 1 83 ? 4.127 -7.977 -2.890 1.00 88.88 83 ALA A CA 1
ATOM 612 C C . ALA A 1 83 ? 3.780 -9.472 -2.783 1.00 88.88 83 ALA A C 1
ATOM 614 O O . ALA A 1 83 ? 2.821 -9.941 -3.391 1.00 88.88 83 ALA A O 1
ATOM 615 N N . VAL A 1 84 ? 4.511 -10.217 -1.948 1.00 87.00 84 VAL A N 1
ATOM 616 C CA . VAL A 1 84 ? 4.230 -11.636 -1.679 1.00 87.00 84 VAL A CA 1
ATOM 617 C C . VAL A 1 84 ? 2.886 -11.811 -0.966 1.00 87.00 84 VAL A C 1
ATOM 619 O O . VAL A 1 84 ? 2.148 -12.743 -1.272 1.00 87.00 84 VAL A O 1
ATOM 622 N N . HIS A 1 85 ? 2.548 -10.922 -0.031 1.00 86.00 85 HIS A N 1
ATOM 623 C CA . HIS A 1 85 ? 1.257 -10.916 0.652 1.00 86.00 85 HIS A CA 1
ATOM 624 C C . HIS A 1 85 ? 0.109 -10.694 -0.337 1.00 86.00 85 HIS A C 1
ATOM 626 O O . HIS A 1 85 ? -0.887 -11.409 -0.278 1.00 86.00 85 HIS A O 1
ATOM 632 N N . ALA A 1 86 ? 0.251 -9.742 -1.259 1.00 85.25 86 ALA A N 1
ATOM 633 C CA . ALA A 1 86 ? -0.739 -9.477 -2.297 1.00 85.25 86 ALA A CA 1
ATOM 634 C C . ALA A 1 86 ? -0.972 -10.700 -3.201 1.00 85.25 86 ALA A C 1
ATOM 636 O O . ALA A 1 86 ? -2.115 -11.088 -3.412 1.00 85.25 86 ALA A O 1
ATOM 637 N N . ALA A 1 87 ? 0.111 -11.350 -3.642 1.00 81.12 87 ALA A N 1
ATOM 638 C CA . ALA A 1 87 ? 0.048 -12.536 -4.497 1.00 81.12 87 ALA A CA 1
ATOM 639 C C . ALA A 1 87 ? -0.533 -13.779 -3.795 1.00 81.12 87 ALA A C 1
ATOM 641 O O . ALA A 1 87 ? -1.131 -14.626 -4.444 1.00 81.12 87 ALA A O 1
ATOM 642 N N . ARG A 1 88 ? -0.340 -13.923 -2.476 1.00 77.38 88 ARG A N 1
ATOM 643 C CA . ARG A 1 88 ? -0.805 -15.099 -1.711 1.00 77.38 88 ARG A CA 1
ATOM 644 C C . ARG A 1 88 ? -2.262 -15.037 -1.276 1.00 77.38 88 ARG A C 1
ATOM 646 O O . ARG A 1 88 ? -2.843 -16.083 -1.021 1.00 77.38 88 ARG A O 1
ATOM 653 N N . ASN A 1 89 ? -2.809 -13.838 -1.113 1.00 70.19 89 ASN A N 1
ATOM 654 C CA . ASN A 1 89 ? -4.163 -13.642 -0.595 1.00 70.19 89 ASN A CA 1
ATOM 655 C C . ASN A 1 89 ? -5.186 -13.382 -1.716 1.00 70.19 89 ASN A C 1
ATOM 657 O O . ASN A 1 89 ? -6.273 -12.902 -1.418 1.00 70.19 89 ASN A O 1
ATOM 661 N N . ASP A 1 90 ? -4.821 -13.632 -2.982 1.00 61.28 90 ASP A N 1
ATOM 662 C CA . ASP A 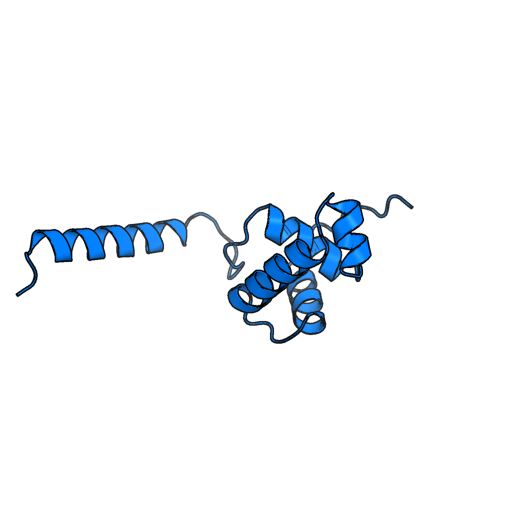1 90 ? -5.657 -13.369 -4.169 1.00 61.28 90 ASP A CA 1
ATOM 663 C C . ASP A 1 90 ? -6.238 -11.937 -4.193 1.00 61.28 90 ASP A C 1
ATOM 665 O O . ASP A 1 90 ? -7.288 -11.654 -4.758 1.00 61.28 90 ASP A O 1
ATOM 669 N N . LEU A 1 91 ? -5.546 -10.986 -3.549 1.00 63.78 91 LEU A N 1
ATOM 670 C CA . LEU A 1 91 ? -6.043 -9.615 -3.361 1.00 63.78 91 LEU A CA 1
ATOM 671 C C . LEU A 1 91 ? -5.946 -8.775 -4.634 1.00 63.78 91 LEU A C 1
ATOM 673 O O . LEU A 1 91 ? -6.299 -7.594 -4.621 1.00 63.78 91 LEU A O 1
ATOM 677 N N . VAL A 1 92 ? -5.401 -9.357 -5.698 1.00 59.44 92 VAL A N 1
ATOM 678 C CA . VAL A 1 92 ? -5.090 -8.666 -6.932 1.00 59.44 92 VAL A CA 1
ATOM 679 C C . VAL A 1 92 ? -5.447 -9.558 -8.111 1.00 59.44 92 VAL A C 1
ATOM 681 O O . VAL A 1 92 ? -4.718 -10.496 -8.424 1.00 59.44 92 VAL A O 1
ATOM 684 N N . ASP A 1 93 ? -6.533 -9.210 -8.800 1.00 53.81 93 ASP A N 1
ATOM 685 C CA . ASP A 1 93 ? -6.701 -9.580 -10.202 1.00 53.81 93 ASP A CA 1
ATOM 686 C C . ASP A 1 93 ? -5.573 -8.873 -10.958 1.00 53.81 93 ASP A C 1
ATOM 688 O O . ASP A 1 93 ? -5.514 -7.640 -11.007 1.00 53.81 93 ASP A O 1
ATOM 692 N N . VAL A 1 94 ? -4.571 -9.637 -11.392 1.00 50.12 94 VAL A N 1
ATOM 693 C CA . VAL A 1 94 ? -3.425 -9.095 -12.120 1.00 50.12 94 VAL A CA 1
ATOM 694 C C . VAL A 1 94 ? -3.975 -8.518 -13.419 1.00 50.12 94 VAL A C 1
ATOM 696 O O . VAL A 1 94 ? -4.233 -9.261 -14.363 1.00 50.12 94 VAL A O 1
ATOM 699 N N . LEU A 1 95 ? -4.199 -7.198 -13.437 1.00 47.78 95 LEU A N 1
ATOM 700 C CA . LEU A 1 95 ? -4.701 -6.483 -14.604 1.00 47.78 95 LEU A CA 1
ATOM 701 C C . LEU A 1 95 ? -3.822 -6.876 -15.804 1.00 47.78 95 LEU A C 1
ATOM 703 O O . LEU A 1 95 ? -2.595 -6.769 -15.681 1.00 47.78 95 LEU A O 1
ATOM 707 N N . PRO A 1 96 ? -4.398 -7.362 -16.919 1.00 40.75 96 PRO A N 1
ATOM 708 C CA . PRO A 1 96 ? -3.617 -7.814 -18.057 1.00 40.75 96 PRO A CA 1
ATOM 709 C C . PRO A 1 96 ? -2.643 -6.722 -18.505 1.00 40.75 96 PRO A C 1
ATOM 711 O O . PRO A 1 96 ? -2.980 -5.540 -18.593 1.00 40.75 96 PRO A O 1
ATOM 714 N N . ASP A 1 97 ? -1.406 -7.160 -18.711 1.00 43.75 97 ASP A N 1
ATOM 715 C CA . ASP A 1 97 ? -0.260 -6.390 -19.177 1.00 43.75 97 ASP A CA 1
ATOM 716 C C . ASP A 1 97 ? -0.576 -5.785 -20.559 1.00 43.75 97 ASP A C 1
ATOM 718 O O . ASP A 1 97 ? -0.313 -6.398 -21.591 1.00 43.75 97 ASP A O 1
ATOM 722 N N . ASP A 1 98 ? -1.183 -4.597 -20.600 1.00 44.31 98 ASP A N 1
ATOM 723 C CA . ASP A 1 98 ? -1.161 -3.758 -21.802 1.00 44.31 98 ASP A CA 1
ATOM 724 C C . ASP A 1 98 ? 0.245 -3.151 -21.910 1.00 44.31 98 ASP A C 1
ATOM 726 O O . ASP A 1 98 ? 0.566 -2.137 -21.271 1.00 44.31 98 ASP A O 1
ATOM 730 N N . ARG A 1 99 ? 1.090 -3.886 -22.645 1.00 42.88 99 ARG A N 1
ATOM 731 C CA . ARG A 1 99 ? 2.424 -3.497 -23.119 1.00 42.88 99 ARG A CA 1
ATOM 732 C C .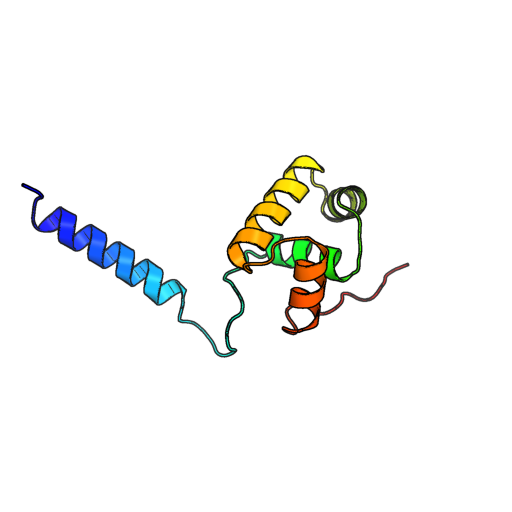 ARG A 1 99 ? 2.409 -2.228 -23.958 1.00 42.88 99 ARG A C 1
ATOM 734 O O . ARG A 1 99 ? 1.537 -2.119 -24.846 1.00 42.88 99 ARG A O 1
#

pLDDT: mean 72.68, std 18.3, range [35.88, 93.19]